Protein AF-A0A7C6UJR3-F1 (afdb_monomer_lite)

Foldseek 3Di:
DDVVVVVVVVVQCPPPVNVVVVVVVVVVVVVVVVVVVVLLVQLLVLLVVLLVVCVVCVVVVVDDDCSSLVVSLVSSQVSSCVVVVDGDDPVSSVSSSVNSVVNVVVVVVVVVD

pLDDT: mean 85.76, std 8.6, range [50.41, 96.19]

Secondary structure (DSSP, 8-state):
--HHHHHHHHHHHTSHHHHHHHHHHHHHHHHHHHHHHHHHHHHHHHHHHHHHHHHHHTTTTT--THHHHHHHHHHHHHHHHHHHSS---HHHHHHHHHHHHHHHHHHHHHTT-

Radius of gyration: 22.87 Å; chains: 1; bounding box: 40×35×64 Å

Structure (mmCIF, N/CA/C/O backbone):
data_AF-A0A7C6UJR3-F1
#
_entry.id   AF-A0A7C6UJR3-F1
#
loop_
_atom_site.group_PDB
_atom_site.id
_atom_site.type_symbol
_atom_site.label_atom_id
_atom_site.label_alt_id
_atom_site.label_comp_id
_atom_site.label_asym_id
_atom_site.label_entity_id
_atom_site.label_seq_id
_atom_site.pdbx_PDB_ins_code
_atom_site.Cartn_x
_atom_site.Cartn_y
_atom_site.Cartn_z
_atom_site.occupancy
_atom_site.B_iso_or_equiv
_atom_site.auth_seq_id
_atom_site.auth_comp_id
_atom_site.auth_asym_id
_atom_site.auth_atom_id
_atom_site.pdbx_PDB_model_num
ATOM 1 N N . MET A 1 1 ? 14.199 21.456 -36.224 1.00 55.59 1 MET A N 1
ATOM 2 C CA . MET A 1 1 ? 14.756 20.084 -36.252 1.00 55.59 1 MET A CA 1
ATOM 3 C C . MET A 1 1 ? 15.203 19.808 -37.677 1.00 55.59 1 MET A C 1
ATOM 5 O O . MET A 1 1 ? 14.393 19.982 -38.576 1.00 55.59 1 MET A O 1
ATOM 9 N N . ASN A 1 2 ? 16.487 19.533 -37.910 1.00 81.12 2 ASN A N 1
ATOM 10 C CA . ASN A 1 2 ? 17.027 19.438 -39.269 1.00 81.12 2 ASN A CA 1
ATOM 11 C C . ASN A 1 2 ? 16.621 18.095 -39.910 1.00 81.12 2 ASN A C 1
ATOM 13 O O . ASN A 1 2 ? 16.676 17.061 -39.243 1.00 81.12 2 ASN A O 1
ATOM 17 N N . PHE A 1 3 ? 16.199 18.094 -41.175 1.00 81.38 3 PHE A N 1
ATOM 18 C CA . PHE A 1 3 ? 15.648 16.903 -41.844 1.00 81.38 3 PHE A CA 1
ATOM 19 C C . PHE A 1 3 ? 16.695 15.780 -41.979 1.00 81.38 3 PHE A C 1
ATOM 21 O O . PHE A 1 3 ? 16.385 14.597 -41.857 1.00 81.38 3 PHE A O 1
ATOM 28 N N . GLU A 1 4 ? 17.963 16.166 -42.124 1.00 83.12 4 GLU A N 1
ATOM 29 C CA . GLU A 1 4 ? 19.114 15.257 -42.143 1.00 83.12 4 GLU A CA 1
ATOM 30 C C . GLU A 1 4 ? 19.353 14.573 -40.789 1.00 83.12 4 GLU A C 1
ATOM 32 O O . GLU A 1 4 ? 19.657 13.383 -40.732 1.00 83.12 4 GLU A O 1
ATOM 37 N N . TRP A 1 5 ? 19.107 15.282 -39.685 1.00 80.44 5 TRP A N 1
ATOM 38 C CA . TRP A 1 5 ? 19.167 14.703 -38.341 1.00 80.44 5 TRP A CA 1
ATOM 39 C C . TRP A 1 5 ? 18.064 13.662 -38.113 1.00 80.44 5 TRP A C 1
ATOM 41 O O . TRP A 1 5 ? 18.315 12.619 -37.518 1.00 80.44 5 TRP A O 1
ATOM 51 N N . LEU A 1 6 ? 16.858 13.909 -38.631 1.00 77.38 6 LEU A N 1
ATOM 52 C CA . LEU A 1 6 ? 15.736 12.965 -38.585 1.00 77.38 6 LEU A CA 1
ATOM 53 C C . LEU A 1 6 ? 16.022 11.684 -39.379 1.00 77.38 6 LEU A C 1
ATOM 55 O O . LEU A 1 6 ? 15.773 10.592 -38.875 1.00 77.38 6 LEU A O 1
ATOM 59 N N . LYS A 1 7 ? 16.585 11.801 -40.590 1.00 78.44 7 LYS A N 1
ATOM 60 C CA . LYS A 1 7 ? 17.001 10.642 -41.400 1.00 78.44 7 LYS A CA 1
ATOM 61 C C . LYS A 1 7 ? 18.119 9.848 -40.733 1.00 78.44 7 LYS A C 1
ATOM 63 O O . LYS A 1 7 ? 18.089 8.621 -40.765 1.00 78.44 7 LYS A O 1
ATOM 68 N N . PHE A 1 8 ? 19.090 10.535 -40.131 1.00 79.00 8 PHE A N 1
ATOM 69 C CA . PHE A 1 8 ? 20.176 9.894 -39.396 1.00 79.00 8 PHE A CA 1
ATOM 70 C C . PHE A 1 8 ? 19.642 9.103 -38.200 1.00 79.00 8 PHE A C 1
ATOM 72 O O . PHE A 1 8 ? 19.924 7.915 -38.080 1.00 79.00 8 PHE A O 1
ATOM 79 N N . ILE A 1 9 ? 18.799 9.730 -37.376 1.00 77.31 9 ILE A N 1
ATOM 80 C CA . ILE A 1 9 ? 18.146 9.077 -36.239 1.00 77.31 9 ILE A CA 1
ATOM 81 C C . ILE A 1 9 ? 17.309 7.888 -36.723 1.00 77.31 9 ILE A C 1
ATOM 83 O O . ILE A 1 9 ? 17.508 6.785 -36.232 1.00 77.31 9 ILE A O 1
ATOM 87 N N . ALA A 1 10 ? 16.457 8.056 -37.738 1.00 75.50 10 ALA A N 1
ATOM 88 C CA . ALA A 1 10 ? 15.680 6.952 -38.298 1.00 75.50 10 ALA A CA 1
ATOM 89 C C . ALA A 1 10 ? 16.586 5.792 -38.741 1.00 75.50 10 ALA A C 1
ATOM 91 O O . ALA A 1 10 ? 16.368 4.657 -38.338 1.00 75.50 10 ALA A O 1
ATOM 92 N N . LYS A 1 11 ? 17.664 6.061 -39.480 1.00 78.50 11 LYS A N 1
ATOM 93 C CA . LYS A 1 11 ? 18.601 5.024 -39.938 1.00 78.50 11 LYS A CA 1
ATOM 94 C C . LYS A 1 11 ? 19.306 4.297 -38.785 1.00 78.50 11 LYS A C 1
ATOM 96 O O . LYS A 1 11 ? 19.560 3.103 -38.897 1.00 78.50 11 LYS A O 1
ATOM 101 N N . VAL A 1 12 ? 19.605 4.999 -37.692 1.00 72.56 12 VAL A N 1
ATOM 102 C CA . VAL A 1 12 ? 20.215 4.412 -36.490 1.00 72.56 12 VAL A CA 1
ATOM 103 C C . VAL A 1 12 ? 19.209 3.553 -35.730 1.00 72.56 12 VAL A C 1
ATOM 105 O O . VAL A 1 12 ? 19.535 2.421 -35.392 1.00 72.56 12 VAL A O 1
ATOM 108 N N . ILE A 1 13 ? 17.989 4.046 -35.497 1.00 69.88 13 ILE A N 1
ATOM 109 C CA . ILE A 1 13 ? 16.983 3.297 -34.733 1.00 69.88 13 ILE A CA 1
ATOM 110 C C . ILE A 1 13 ? 16.441 2.115 -35.540 1.00 69.88 13 ILE A C 1
ATOM 112 O O . ILE A 1 13 ? 16.044 1.148 -34.921 1.00 69.88 13 ILE A O 1
ATOM 116 N N . THR A 1 14 ? 16.438 2.169 -36.881 1.00 73.44 14 THR A N 1
ATOM 117 C CA . THR A 1 14 ? 15.966 1.070 -37.758 1.00 73.44 14 THR A CA 1
ATOM 118 C C . THR A 1 14 ? 17.069 0.051 -38.086 1.00 73.44 14 THR A C 1
ATOM 120 O O . THR A 1 14 ? 16.822 -0.912 -38.806 1.00 73.44 14 THR A O 1
ATOM 123 N N . ASN A 1 15 ? 18.297 0.248 -37.593 1.00 81.44 15 ASN A N 1
ATOM 124 C CA . ASN A 1 15 ? 19.347 -0.762 -37.691 1.00 81.44 15 ASN A CA 1
ATOM 125 C C . ASN A 1 15 ? 18.992 -1.934 -36.768 1.00 81.44 15 ASN A C 1
ATOM 127 O O . ASN A 1 15 ? 18.730 -1.716 -35.591 1.00 81.44 15 ASN A O 1
ATOM 131 N N . GLU A 1 16 ? 19.004 -3.161 -37.281 1.00 69.38 16 GLU A N 1
ATOM 132 C CA . GLU A 1 16 ? 18.611 -4.373 -36.550 1.00 69.38 16 GLU A CA 1
ATOM 133 C C . GLU A 1 16 ? 19.384 -4.549 -35.227 1.00 69.38 16 GLU A C 1
ATOM 135 O O . GLU A 1 16 ? 18.780 -4.810 -34.187 1.00 69.38 16 GLU A O 1
ATOM 140 N N . ALA A 1 17 ? 20.685 -4.228 -35.221 1.00 78.50 17 ALA A N 1
ATOM 141 C CA . ALA A 1 17 ? 21.541 -4.285 -34.033 1.00 78.50 17 ALA A CA 1
ATOM 142 C C . ALA A 1 17 ? 21.182 -3.251 -32.944 1.00 78.50 17 ALA A C 1
ATOM 144 O O . ALA A 1 17 ? 21.639 -3.365 -31.807 1.00 78.50 17 ALA A O 1
ATOM 145 N N . VAL A 1 18 ? 20.389 -2.229 -33.281 1.00 77.94 18 VAL A N 1
ATOM 146 C CA . VAL A 1 18 ? 19.907 -1.188 -32.358 1.00 77.94 18 VAL A CA 1
ATOM 147 C C . VAL A 1 18 ? 18.415 -1.372 -32.059 1.00 77.94 18 VAL A C 1
ATOM 149 O O . VAL A 1 18 ? 18.016 -1.214 -30.910 1.00 77.94 18 VAL A O 1
ATOM 152 N N . MET A 1 19 ? 17.602 -1.756 -33.049 1.00 79.25 19 MET A N 1
ATOM 153 C CA . MET A 1 19 ? 16.168 -2.058 -32.918 1.00 79.25 19 MET A CA 1
ATOM 154 C C . MET A 1 19 ? 15.906 -3.083 -31.821 1.00 79.25 19 MET A C 1
ATOM 156 O O . MET A 1 19 ? 15.127 -2.821 -30.908 1.00 79.25 19 MET A O 1
ATOM 160 N N . GLU A 1 20 ? 16.543 -4.252 -31.909 1.00 74.75 20 GLU A N 1
ATOM 161 C CA . GLU A 1 20 ? 16.284 -5.368 -31.000 1.00 74.75 20 GLU A CA 1
ATOM 162 C C . GLU A 1 20 ? 16.540 -5.017 -29.525 1.00 74.75 20 GLU A C 1
ATOM 164 O O . GLU A 1 20 ? 15.618 -5.170 -28.712 1.00 74.75 20 GLU A O 1
ATOM 169 N N . PRO A 1 21 ? 17.719 -4.483 -29.134 1.00 82.88 21 PRO A N 1
ATOM 170 C CA . PRO A 1 21 ? 17.942 -4.096 -27.744 1.00 82.88 21 PRO A CA 1
ATOM 171 C C . PRO A 1 21 ? 17.026 -2.947 -27.311 1.00 82.88 21 PRO A C 1
ATOM 173 O O . PRO A 1 21 ? 16.606 -2.899 -26.155 1.00 82.88 21 PRO A O 1
ATOM 176 N N . LEU A 1 22 ? 16.663 -2.037 -28.216 1.00 81.12 22 LEU A N 1
ATOM 177 C CA . LEU A 1 22 ? 15.803 -0.898 -27.898 1.00 81.12 22 LEU A CA 1
ATOM 178 C C . LEU A 1 22 ? 14.348 -1.330 -27.657 1.00 81.12 22 LEU A C 1
ATOM 180 O O . LEU A 1 22 ? 13.723 -0.869 -26.701 1.00 81.12 22 LEU A O 1
ATOM 184 N N . ILE A 1 23 ? 13.834 -2.285 -28.438 1.00 82.19 23 ILE A N 1
ATOM 185 C CA . ILE A 1 23 ? 12.538 -2.936 -28.199 1.00 82.19 23 ILE A CA 1
ATOM 186 C C . ILE A 1 23 ? 12.560 -3.677 -26.858 1.00 82.19 23 ILE A C 1
ATOM 188 O O . ILE A 1 23 ? 11.633 -3.519 -26.063 1.00 82.19 23 ILE A O 1
ATOM 192 N N . ALA A 1 24 ? 13.622 -4.432 -26.563 1.00 83.44 24 ALA A N 1
ATOM 193 C CA . ALA A 1 24 ? 13.755 -5.140 -25.291 1.00 83.44 24 ALA A CA 1
ATOM 194 C C . ALA A 1 24 ? 13.745 -4.179 -24.086 1.00 83.44 24 ALA A C 1
ATOM 196 O O . ALA A 1 24 ? 13.052 -4.432 -23.097 1.00 83.44 24 ALA A O 1
ATOM 197 N N . VAL A 1 25 ? 14.444 -3.043 -24.183 1.00 85.12 25 VAL A N 1
ATOM 198 C CA . VAL A 1 25 ? 14.434 -1.990 -23.154 1.00 85.12 25 VAL A CA 1
ATOM 199 C C . VAL A 1 25 ? 13.039 -1.389 -22.990 1.00 85.12 25 VAL A C 1
ATOM 201 O O . VAL A 1 25 ? 12.564 -1.265 -21.860 1.00 85.12 25 VAL A O 1
ATOM 204 N N . LEU A 1 26 ? 12.354 -1.051 -24.086 1.00 82.81 26 LEU A N 1
ATOM 205 C CA . LEU A 1 26 ? 11.007 -0.475 -24.039 1.00 82.81 26 LEU A CA 1
ATOM 206 C C . LEU A 1 26 ? 9.985 -1.446 -23.438 1.00 82.81 26 LEU A C 1
ATOM 208 O O . LEU A 1 26 ? 9.190 -1.046 -22.587 1.00 82.81 26 LEU A O 1
ATOM 212 N N . LEU A 1 27 ? 10.028 -2.723 -23.824 1.00 81.94 27 LEU A N 1
ATOM 213 C CA . LEU A 1 27 ? 9.161 -3.761 -23.265 1.00 81.94 27 LEU A CA 1
ATOM 214 C C . LEU A 1 27 ? 9.458 -3.993 -21.782 1.00 81.94 27 LEU A C 1
ATOM 216 O O . LEU A 1 27 ? 8.538 -3.981 -20.963 1.00 81.94 27 LEU A O 1
ATOM 220 N N . GLY A 1 28 ? 10.733 -4.136 -21.411 1.00 81.62 28 GLY A N 1
ATOM 221 C CA . GLY A 1 28 ? 11.143 -4.305 -20.017 1.00 81.62 28 GLY A CA 1
ATOM 222 C C . GLY A 1 28 ? 10.728 -3.119 -19.143 1.00 81.62 28 GLY A C 1
ATOM 223 O O . GLY A 1 28 ? 10.222 -3.297 -18.031 1.00 81.62 28 GLY A O 1
ATOM 224 N N . TYR A 1 29 ? 10.871 -1.898 -19.656 1.00 82.62 29 TYR A N 1
ATOM 225 C CA . TYR A 1 29 ? 10.426 -0.684 -18.981 1.00 82.62 29 TYR A CA 1
ATOM 226 C C . TYR A 1 29 ? 8.896 -0.624 -18.853 1.00 82.62 29 TYR A C 1
ATOM 228 O O . TYR A 1 29 ? 8.380 -0.372 -17.760 1.00 82.62 29 TYR A O 1
ATOM 236 N N . GLY A 1 30 ? 8.164 -0.928 -19.929 1.00 72.75 30 GLY A N 1
ATOM 237 C CA . GLY A 1 30 ? 6.701 -0.953 -19.948 1.00 72.75 30 GLY A CA 1
ATOM 238 C C . GLY A 1 30 ? 6.109 -1.961 -18.960 1.00 72.75 30 GLY A C 1
ATOM 239 O O . GLY A 1 30 ? 5.225 -1.611 -18.175 1.00 72.75 30 GLY A O 1
ATOM 240 N N . ILE A 1 31 ? 6.651 -3.183 -18.919 1.00 77.69 31 ILE A N 1
ATOM 241 C CA . ILE A 1 31 ? 6.257 -4.226 -17.958 1.00 77.69 31 ILE A CA 1
ATOM 242 C C . ILE A 1 31 ? 6.511 -3.757 -16.521 1.00 77.69 31 ILE A C 1
ATOM 244 O O . ILE A 1 31 ? 5.649 -3.916 -15.651 1.00 77.69 31 ILE A O 1
ATOM 248 N N . ASN A 1 32 ? 7.665 -3.137 -16.262 1.00 73.62 32 ASN A N 1
ATOM 249 C CA . ASN A 1 32 ? 8.009 -2.626 -14.937 1.00 73.62 32 ASN A CA 1
ATOM 250 C C . ASN A 1 32 ? 7.062 -1.515 -14.469 1.00 73.62 32 ASN A C 1
ATOM 252 O O . ASN A 1 32 ? 6.613 -1.546 -13.320 1.00 73.62 32 ASN A O 1
ATOM 256 N N . ILE A 1 33 ? 6.725 -0.558 -15.339 1.00 75.75 33 ILE A N 1
ATOM 257 C CA . ILE A 1 33 ? 5.753 0.497 -15.020 1.00 75.75 33 ILE A CA 1
ATOM 258 C C . ILE A 1 33 ? 4.379 -0.101 -14.757 1.00 75.75 33 ILE A C 1
ATOM 260 O O . ILE A 1 33 ? 3.760 0.216 -13.742 1.00 75.75 33 ILE A O 1
ATOM 264 N N . TYR A 1 34 ? 3.904 -0.981 -15.638 1.00 70.00 34 TYR A N 1
ATOM 265 C CA . TYR A 1 34 ? 2.589 -1.594 -15.490 1.00 70.00 34 TYR A CA 1
ATOM 266 C C . TYR A 1 34 ? 2.484 -2.380 -14.177 1.00 70.00 34 TYR A C 1
ATOM 268 O O . TYR A 1 34 ? 1.536 -2.206 -13.409 1.00 70.00 34 TYR A O 1
ATOM 276 N N . SER A 1 35 ? 3.509 -3.178 -13.866 1.00 71.69 35 SER A N 1
ATOM 277 C CA . SER A 1 35 ? 3.617 -3.919 -12.608 1.00 71.69 35 SER A CA 1
ATOM 278 C C . SER A 1 35 ? 3.624 -2.996 -11.385 1.00 71.69 35 SER A C 1
ATOM 280 O O . SER A 1 35 ? 2.959 -3.286 -10.387 1.00 71.69 35 SER A O 1
ATOM 282 N N . LYS A 1 36 ? 4.344 -1.867 -11.439 1.00 74.81 36 LYS A N 1
ATOM 283 C CA . LYS A 1 36 ? 4.322 -0.860 -10.367 1.00 74.81 36 LYS A CA 1
ATOM 284 C C . LYS A 1 36 ? 2.927 -0.256 -10.206 1.00 74.81 36 LYS A C 1
ATOM 286 O O . LYS A 1 36 ? 2.391 -0.284 -9.102 1.00 74.81 36 LYS A O 1
ATOM 291 N N . ASN A 1 37 ? 2.305 0.207 -11.288 1.00 82.75 37 ASN A N 1
ATOM 292 C CA . ASN A 1 37 ? 0.973 0.817 -11.250 1.00 82.75 37 ASN A CA 1
ATOM 293 C C . ASN A 1 37 ? -0.090 -0.144 -10.710 1.00 82.75 37 ASN A C 1
ATOM 295 O O . ASN A 1 37 ? -0.892 0.244 -9.860 1.00 82.75 37 ASN A O 1
ATOM 299 N N . ARG A 1 38 ? -0.065 -1.411 -11.141 1.00 85.44 38 ARG A N 1
ATOM 300 C CA . ARG A 1 38 ? -0.980 -2.439 -10.633 1.00 85.44 38 ARG A CA 1
ATOM 301 C C . ARG A 1 38 ? -0.795 -2.663 -9.134 1.00 85.44 38 ARG A C 1
ATOM 303 O O . ARG A 1 38 ? -1.783 -2.689 -8.408 1.00 85.44 38 ARG A O 1
ATOM 310 N N . ARG A 1 39 ? 0.451 -2.776 -8.661 1.00 85.19 39 ARG A N 1
ATOM 311 C CA . ARG A 1 39 ? 0.743 -2.922 -7.226 1.00 85.19 39 ARG A CA 1
ATOM 312 C C . ARG A 1 39 ? 0.233 -1.734 -6.416 1.00 85.19 39 ARG A C 1
ATOM 314 O O . ARG A 1 39 ? -0.453 -1.943 -5.424 1.00 85.19 39 ARG A O 1
ATOM 321 N N . TYR A 1 40 ? 0.497 -0.503 -6.854 1.00 86.44 40 TYR A N 1
ATOM 322 C CA . TYR A 1 40 ? 0.010 0.689 -6.152 1.00 86.44 40 TYR A CA 1
ATOM 323 C C . TYR A 1 40 ? -1.515 0.774 -6.104 1.00 86.44 40 TYR A C 1
ATOM 325 O O . TYR A 1 40 ? -2.062 1.191 -5.084 1.00 86.44 40 TYR A O 1
ATOM 333 N N . LYS A 1 41 ? -2.193 0.364 -7.181 1.00 88.75 41 LYS A N 1
ATOM 334 C CA . LYS A 1 41 ? -3.654 0.300 -7.217 1.00 88.75 41 LYS A CA 1
ATOM 335 C C . LYS A 1 41 ? -4.193 -0.727 -6.219 1.00 88.75 41 LYS A C 1
ATOM 337 O O . LYS A 1 41 ? -5.059 -0.397 -5.427 1.00 88.75 41 LYS A O 1
ATOM 342 N N . ILE A 1 42 ? -3.602 -1.919 -6.172 1.00 90.56 42 ILE A N 1
ATOM 343 C CA . ILE A 1 42 ? -3.994 -2.962 -5.213 1.00 90.56 42 ILE A CA 1
ATOM 344 C C . ILE A 1 42 ? -3.815 -2.487 -3.766 1.00 90.56 42 ILE A C 1
ATOM 346 O O . ILE A 1 42 ? -4.711 -2.663 -2.949 1.00 90.56 42 ILE A O 1
ATOM 350 N N . ILE A 1 43 ? -2.693 -1.830 -3.448 1.00 90.94 43 ILE A N 1
ATOM 351 C CA . ILE A 1 43 ? -2.478 -1.253 -2.111 1.00 90.94 43 ILE A CA 1
ATOM 352 C C . ILE A 1 43 ? -3.570 -0.231 -1.789 1.00 90.94 43 ILE A C 1
ATOM 354 O O . ILE A 1 43 ? -4.075 -0.224 -0.671 1.00 90.94 43 ILE A O 1
ATOM 358 N N . MET A 1 44 ? -3.923 0.631 -2.746 1.00 90.19 44 MET A N 1
ATOM 359 C CA . MET A 1 44 ? -4.969 1.638 -2.575 1.00 90.19 44 MET A CA 1
ATOM 360 C C . MET A 1 44 ? -6.324 1.013 -2.260 1.00 90.19 44 MET A C 1
ATOM 362 O O . MET A 1 44 ? -6.932 1.404 -1.268 1.00 90.19 44 MET A O 1
ATOM 366 N N . ASP A 1 45 ? -6.748 0.062 -3.086 1.00 91.88 45 ASP A N 1
ATOM 367 C CA . ASP A 1 45 ? -8.063 -0.567 -2.997 1.00 91.88 45 ASP A CA 1
ATOM 368 C C . ASP A 1 45 ? -8.186 -1.333 -1.667 1.00 91.88 45 ASP A C 1
ATOM 370 O O . ASP A 1 45 ? -9.058 -1.029 -0.859 1.00 91.88 45 ASP A O 1
ATOM 374 N N . ILE A 1 46 ? -7.214 -2.202 -1.354 1.00 94.19 46 ILE A N 1
ATOM 375 C CA . ILE A 1 46 ? -7.187 -2.956 -0.088 1.00 94.19 46 ILE A CA 1
ATOM 376 C C . ILE A 1 46 ? -7.174 -2.010 1.122 1.00 94.19 46 ILE A C 1
ATOM 378 O O . ILE A 1 46 ? -7.836 -2.264 2.125 1.00 94.19 46 ILE A O 1
ATOM 382 N N . SER A 1 47 ? -6.396 -0.925 1.060 1.00 93.62 47 SER A N 1
ATOM 383 C CA . SER A 1 47 ? -6.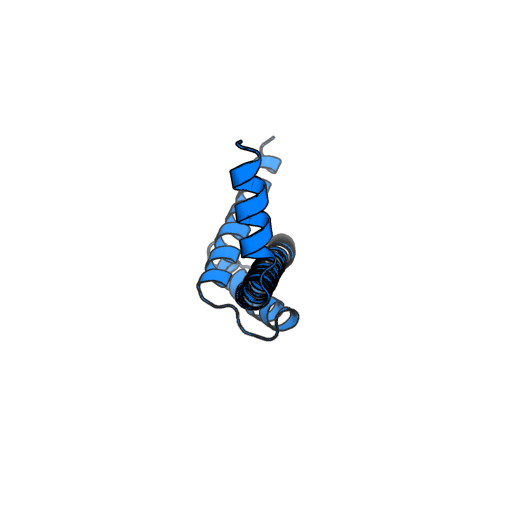282 -0.008 2.199 1.00 93.62 47 SER A CA 1
ATOM 384 C C . SER A 1 47 ? -7.593 0.726 2.476 1.00 93.62 47 SER A C 1
ATOM 386 O O . SER A 1 47 ? -7.904 0.951 3.640 1.00 93.62 47 SER A O 1
ATOM 388 N N . ALA A 1 48 ? -8.345 1.100 1.436 1.00 92.31 48 ALA A N 1
ATOM 389 C CA . ALA A 1 48 ? -9.652 1.730 1.593 1.00 92.31 48 ALA A CA 1
ATOM 390 C C . ALA A 1 48 ? -10.642 0.771 2.263 1.00 92.31 48 ALA A C 1
ATOM 392 O O . ALA A 1 48 ? -11.167 1.094 3.327 1.00 92.31 48 ALA A O 1
ATOM 393 N N . ASP A 1 49 ? -10.771 -0.440 1.718 1.00 93.81 49 ASP A N 1
ATOM 394 C CA . ASP A 1 49 ? -11.699 -1.457 2.219 1.00 93.81 49 ASP A CA 1
ATOM 395 C C . ASP A 1 49 ? -11.433 -1.805 3.693 1.00 93.81 49 ASP A C 1
ATOM 397 O O . ASP A 1 49 ? -12.354 -1.896 4.505 1.00 93.81 49 ASP A O 1
ATOM 401 N N . ILE A 1 50 ? -10.160 -1.974 4.073 1.00 94.94 50 ILE A N 1
ATOM 402 C CA . ILE A 1 50 ? -9.802 -2.331 5.453 1.00 94.94 50 ILE A CA 1
ATOM 403 C C . ILE A 1 50 ? -10.030 -1.161 6.410 1.00 94.94 50 ILE A C 1
ATOM 405 O O . ILE A 1 50 ? -10.458 -1.386 7.542 1.00 94.94 50 ILE A O 1
ATOM 409 N N . VAL A 1 51 ? -9.725 0.075 6.001 1.00 93.25 51 VAL A N 1
ATOM 410 C CA . VAL A 1 51 ? -9.974 1.249 6.852 1.00 93.25 51 VAL A CA 1
ATOM 411 C C . VAL A 1 51 ? -11.460 1.380 7.144 1.00 93.25 51 VAL A C 1
ATOM 413 O O . VAL A 1 51 ? -11.815 1.540 8.310 1.00 93.25 51 VAL A O 1
ATOM 416 N N . ASP A 1 52 ? -12.308 1.252 6.126 1.00 91.19 52 ASP A N 1
ATOM 417 C CA . ASP A 1 52 ? -13.758 1.330 6.292 1.00 91.19 52 ASP A CA 1
ATOM 418 C C . ASP A 1 52 ? -14.258 0.196 7.199 1.00 91.19 52 ASP A C 1
ATOM 420 O O . ASP A 1 52 ? -14.918 0.455 8.205 1.00 91.19 52 ASP A O 1
ATOM 424 N N . TYR A 1 53 ? -13.811 -1.041 6.957 1.00 92.62 53 TYR A N 1
ATOM 425 C CA . TYR A 1 53 ? -14.148 -2.191 7.800 1.00 92.62 53 TYR A CA 1
ATOM 426 C C . TYR A 1 53 ? -13.752 -1.995 9.273 1.00 92.62 53 TYR A C 1
ATOM 428 O O . TYR A 1 53 ? -14.523 -2.309 10.186 1.00 92.62 53 TYR A O 1
ATOM 436 N N . ILE A 1 54 ? -12.558 -1.452 9.532 1.00 90.56 54 ILE A N 1
ATOM 437 C CA . ILE A 1 54 ? -12.102 -1.158 10.895 1.00 90.56 54 ILE A CA 1
ATOM 438 C C . ILE A 1 54 ? -12.914 -0.018 11.504 1.00 90.56 54 ILE A C 1
ATOM 440 O O . ILE A 1 54 ? -13.264 -0.103 12.679 1.00 90.56 54 ILE A O 1
ATOM 444 N N . GLU A 1 55 ? -13.203 1.053 10.767 1.00 89.06 55 GLU A N 1
ATOM 445 C CA . GLU A 1 55 ? -14.006 2.170 11.274 1.00 89.06 55 GLU A CA 1
ATOM 446 C C . GLU A 1 55 ? -15.465 1.771 11.559 1.00 89.06 55 GLU A C 1
ATOM 448 O O . GLU A 1 55 ? -16.080 2.340 12.462 1.00 89.06 55 GLU A O 1
ATOM 453 N N . GLU A 1 56 ? -15.990 0.741 10.902 1.00 88.69 56 GLU A N 1
ATOM 454 C CA . GLU A 1 56 ? -17.296 0.161 11.225 1.00 88.69 56 GLU A CA 1
ATOM 455 C C . GLU A 1 56 ? -17.260 -0.687 12.509 1.00 88.69 56 GLU A C 1
ATOM 457 O O . GLU A 1 56 ? -18.118 -0.528 13.378 1.00 88.69 56 GLU A O 1
ATOM 462 N N . HIS A 1 57 ? -16.230 -1.521 12.694 1.00 92.00 57 HIS A N 1
ATOM 463 C CA . HIS A 1 57 ? -16.236 -2.569 13.729 1.00 92.00 57 HIS A CA 1
ATOM 464 C C . HIS A 1 57 ? -15.358 -2.279 14.959 1.00 92.00 57 HIS A C 1
ATOM 466 O O . HIS A 1 57 ? -15.430 -2.993 15.961 1.00 92.00 57 HIS A O 1
ATOM 472 N N . TYR A 1 58 ? -14.529 -1.226 14.955 1.00 88.06 58 TYR A N 1
ATOM 473 C CA . TYR A 1 58 ? -13.561 -0.994 16.043 1.00 88.06 58 TYR A CA 1
ATOM 474 C C . TYR A 1 58 ? -14.198 -0.879 17.433 1.00 88.06 58 TYR A C 1
ATOM 476 O O . TYR A 1 58 ? -13.560 -1.224 18.428 1.00 88.06 58 TYR A O 1
ATOM 484 N N . LYS A 1 59 ? -15.432 -0.360 17.514 1.00 87.56 59 LYS A N 1
ATOM 485 C CA . LYS A 1 59 ? -16.157 -0.204 18.783 1.00 87.56 59 LYS A CA 1
ATOM 486 C C . LYS A 1 59 ? -16.518 -1.560 19.376 1.00 87.56 59 LYS A C 1
ATOM 488 O O . LYS A 1 59 ? -16.370 -1.739 20.580 1.00 87.56 59 LYS A O 1
ATOM 493 N N . GLU A 1 60 ? -16.937 -2.494 18.531 1.00 90.25 60 GLU A N 1
ATOM 494 C CA . GLU A 1 60 ? -17.317 -3.854 18.916 1.00 90.25 60 GLU A CA 1
ATOM 495 C C . GLU A 1 60 ? -16.100 -4.656 19.372 1.00 90.25 60 GLU A C 1
ATOM 497 O O . GLU A 1 60 ? -16.158 -5.381 20.360 1.00 90.25 60 GLU A O 1
ATOM 502 N N . TRP A 1 61 ? -14.959 -4.462 18.709 1.00 88.75 61 TRP A N 1
ATOM 503 C CA . TRP A 1 61 ? -13.697 -5.090 19.103 1.00 88.75 61 TRP A CA 1
ATOM 504 C C . TRP A 1 61 ? -13.008 -4.402 20.287 1.00 88.75 61 TRP A C 1
ATOM 506 O O . TRP A 1 61 ? -11.973 -4.875 20.751 1.00 88.75 61 TRP A O 1
ATOM 516 N N . GLY A 1 62 ? -13.528 -3.265 20.755 1.00 89.94 62 GLY A N 1
ATOM 517 C CA . GLY A 1 62 ? -12.934 -2.492 21.846 1.00 89.94 62 GLY A CA 1
ATOM 518 C C . GLY A 1 62 ? -11.569 -1.873 21.519 1.00 89.94 62 GLY A C 1
ATOM 519 O O . GLY A 1 62 ? -10.869 -1.434 22.432 1.00 89.94 62 GLY A O 1
ATOM 520 N N . ILE A 1 63 ? -11.174 -1.803 20.241 1.00 88.75 63 ILE A N 1
ATOM 521 C CA . ILE A 1 63 ? -9.861 -1.287 19.829 1.00 88.75 63 ILE A CA 1
ATOM 522 C C . ILE A 1 63 ? -9.900 0.226 19.582 1.00 88.75 63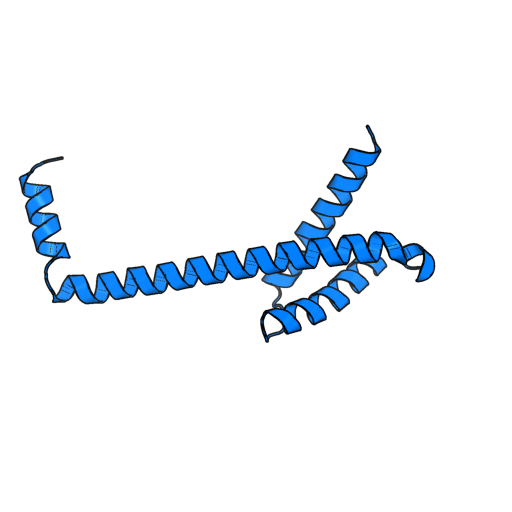 ILE A C 1
ATOM 524 O O . ILE A 1 63 ? -10.847 0.774 19.014 1.00 88.75 63 ILE A O 1
ATOM 528 N N . LYS A 1 64 ? -8.850 0.936 20.006 1.00 86.81 64 LYS A N 1
ATOM 529 C CA . LYS A 1 64 ? -8.732 2.399 19.877 1.00 86.81 64 LYS A CA 1
ATOM 530 C C . LYS A 1 64 ? -7.301 2.808 19.538 1.00 86.81 64 LYS A C 1
ATOM 532 O O . LYS A 1 64 ? -6.356 2.078 19.820 1.00 86.81 64 LYS A O 1
ATOM 537 N N . GLY A 1 65 ? -7.147 4.006 18.974 1.00 83.12 65 GLY A N 1
ATOM 538 C CA . GLY A 1 65 ? -5.835 4.612 18.733 1.00 83.12 65 GLY A CA 1
ATOM 539 C C . GLY A 1 65 ? -4.920 3.730 17.879 1.00 83.12 65 GLY A C 1
ATOM 540 O O . GLY A 1 65 ? -5.326 3.293 16.803 1.00 83.12 65 GLY A O 1
ATOM 541 N N . SER A 1 66 ? -3.707 3.464 18.373 1.00 86.25 66 SER A N 1
ATOM 542 C CA . SER A 1 66 ? -2.682 2.664 17.684 1.00 86.25 66 SER A CA 1
ATOM 543 C C . SER A 1 66 ? -3.122 1.228 17.394 1.00 86.25 66 SER A C 1
ATOM 545 O O . SER A 1 66 ? -2.793 0.709 16.333 1.00 86.25 66 SER A O 1
ATOM 547 N N . ALA A 1 67 ? -3.965 0.632 18.244 1.00 90.00 67 ALA A N 1
ATOM 548 C CA . ALA A 1 67 ? -4.457 -0.732 18.043 1.00 90.00 67 ALA A CA 1
ATOM 549 C C . ALA A 1 67 ? -5.277 -0.886 16.748 1.00 90.00 67 ALA A C 1
ATOM 551 O O . ALA A 1 67 ? -5.314 -1.968 16.163 1.00 90.00 67 ALA A O 1
ATOM 552 N N . LYS A 1 68 ? -5.906 0.197 16.258 1.00 90.75 68 LYS A N 1
ATOM 553 C CA . LYS A 1 68 ? -6.551 0.194 14.935 1.00 90.75 68 LYS A CA 1
ATOM 554 C C . LYS A 1 68 ? -5.530 0.019 13.814 1.00 90.75 68 LYS A C 1
ATOM 556 O O . LYS A 1 68 ? -5.792 -0.712 12.867 1.00 90.75 68 LYS A O 1
ATOM 561 N N . MET A 1 69 ? -4.377 0.676 13.925 1.00 92.00 69 MET A N 1
ATOM 562 C CA . MET A 1 69 ? -3.314 0.590 12.925 1.00 92.00 69 MET A CA 1
ATOM 563 C C . MET A 1 69 ? -2.638 -0.783 12.948 1.00 92.00 69 MET A C 1
ATOM 565 O O . MET A 1 69 ? -2.375 -1.351 11.893 1.00 92.00 69 MET A O 1
ATOM 569 N N . ASP A 1 70 ? -2.429 -1.360 14.130 1.00 93.00 70 ASP A N 1
ATOM 570 C CA . ASP A 1 70 ? -1.884 -2.717 14.247 1.00 93.00 70 ASP A CA 1
ATOM 571 C C . ASP A 1 70 ? -2.829 -3.738 13.600 1.00 93.00 70 ASP A C 1
ATOM 573 O O . ASP A 1 70 ? -2.405 -4.581 12.805 1.00 93.00 70 ASP A O 1
ATOM 577 N N . LYS A 1 71 ? -4.138 -3.595 13.852 1.00 92.94 71 LYS A N 1
ATOM 578 C CA . LYS A 1 71 ? -5.165 -4.424 13.215 1.00 92.94 71 LYS A CA 1
ATOM 579 C C . LYS A 1 71 ? -5.219 -4.219 11.703 1.00 92.94 71 LYS A C 1
ATOM 581 O O . LYS A 1 71 ? -5.331 -5.191 10.959 1.00 92.94 71 LYS A O 1
ATOM 586 N N . PHE A 1 72 ? -5.098 -2.974 11.247 1.00 95.25 72 PHE A N 1
ATOM 587 C CA . PHE A 1 72 ? -5.014 -2.636 9.830 1.00 95.25 72 PHE A CA 1
ATOM 588 C C . PHE A 1 72 ? -3.851 -3.364 9.158 1.00 95.25 72 PHE A C 1
ATOM 590 O O . PHE A 1 72 ? -4.066 -4.044 8.160 1.00 95.25 72 PHE A O 1
ATOM 597 N N . LEU A 1 73 ? -2.642 -3.292 9.720 1.00 95.31 73 LEU A N 1
ATOM 598 C CA . LEU A 1 73 ? -1.457 -3.934 9.143 1.00 95.31 73 LEU A CA 1
ATOM 599 C C . LEU A 1 73 ? -1.567 -5.464 9.139 1.00 95.31 73 LEU A C 1
ATOM 601 O O . LEU A 1 73 ? -1.125 -6.111 8.184 1.00 95.31 73 LEU A O 1
ATOM 605 N N . GLU A 1 74 ? -2.192 -6.044 10.167 1.00 94.94 74 GLU A N 1
ATOM 606 C CA . GLU A 1 74 ? -2.474 -7.479 10.239 1.00 94.94 74 GLU A CA 1
ATOM 607 C C . GLU A 1 74 ? -3.387 -7.931 9.086 1.00 94.94 74 GLU A C 1
ATOM 609 O O . GLU A 1 74 ? -3.055 -8.868 8.352 1.00 94.94 74 GLU A O 1
ATOM 614 N N . ILE A 1 75 ? -4.530 -7.260 8.906 1.00 95.38 75 ILE A N 1
ATOM 615 C CA . ILE A 1 75 ? -5.508 -7.594 7.859 1.00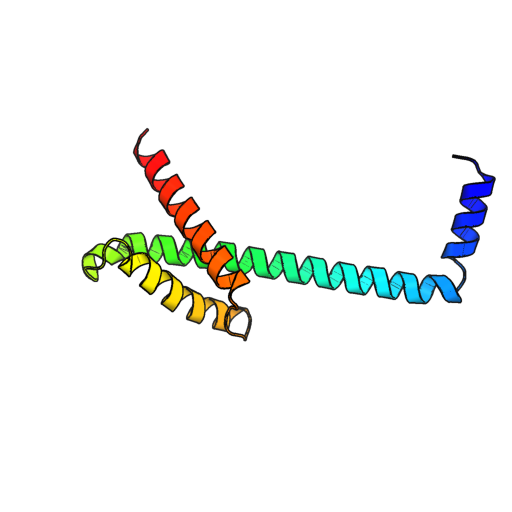 95.38 75 ILE A CA 1
ATOM 616 C C . ILE A 1 75 ? -4.920 -7.285 6.478 1.00 95.38 75 ILE A C 1
ATOM 618 O O . ILE A 1 75 ? -5.006 -8.111 5.570 1.00 95.38 75 ILE A O 1
ATOM 622 N N . PHE A 1 76 ? -4.238 -6.148 6.337 1.00 96.19 76 PHE A N 1
ATOM 623 C CA . PHE A 1 76 ? -3.605 -5.730 5.090 1.00 96.19 76 PHE A CA 1
ATOM 624 C C . PHE A 1 76 ? -2.591 -6.762 4.614 1.00 96.19 76 PHE A C 1
ATOM 626 O O . PHE A 1 76 ? -2.596 -7.140 3.446 1.00 96.19 76 PHE A O 1
ATOM 633 N N . SER A 1 77 ? -1.760 -7.287 5.515 1.00 95.88 77 SER A N 1
ATOM 634 C CA . SER A 1 77 ? -0.765 -8.302 5.160 1.00 95.88 77 SER A CA 1
ATOM 635 C C . SER A 1 77 ? -1.404 -9.592 4.638 1.00 95.88 77 SER A C 1
ATOM 637 O O . SER A 1 77 ? -0.872 -10.212 3.713 1.00 95.88 77 SER A O 1
ATOM 639 N N . LYS A 1 78 ? -2.558 -9.983 5.194 1.00 96.19 78 LYS A N 1
ATOM 640 C CA . LYS A 1 78 ? -3.329 -11.154 4.752 1.00 96.19 78 LYS A CA 1
ATOM 641 C C . LYS A 1 78 ? -3.947 -10.926 3.370 1.00 96.19 78 LYS A C 1
ATOM 643 O O . LYS A 1 78 ? -3.725 -11.738 2.470 1.00 96.19 78 LYS A O 1
ATOM 648 N N . GLU A 1 79 ? -4.646 -9.810 3.175 1.00 94.25 79 GLU A N 1
ATOM 649 C CA . GLU A 1 79 ? -5.310 -9.496 1.902 1.00 94.25 79 GLU A CA 1
ATOM 650 C C . GLU A 1 79 ? -4.310 -9.199 0.778 1.00 94.25 79 GLU A C 1
ATOM 652 O O . GLU A 1 79 ? -4.456 -9.693 -0.342 1.00 94.25 79 GLU A O 1
ATOM 657 N N . TYR A 1 80 ? -3.221 -8.487 1.075 1.00 94.44 80 TYR A N 1
ATOM 658 C CA . TYR A 1 80 ? -2.151 -8.239 0.111 1.00 94.44 80 TYR A CA 1
ATOM 659 C C . TYR A 1 80 ? -1.523 -9.552 -0.366 1.00 94.44 80 TYR A C 1
ATOM 661 O O . TYR A 1 80 ? -1.35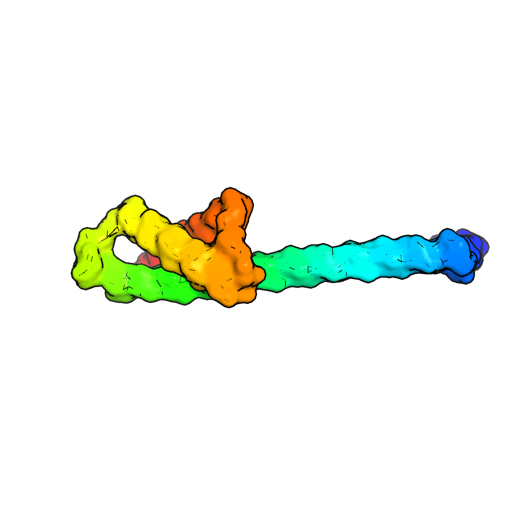8 -9.763 -1.570 1.00 94.44 80 TYR A O 1
ATOM 669 N N . LYS A 1 81 ? -1.231 -10.478 0.559 1.00 94.56 81 LYS A N 1
ATOM 670 C CA . LYS A 1 81 ? -0.696 -11.800 0.207 1.00 94.56 81 LYS A CA 1
ATOM 671 C C . LYS A 1 81 ? -1.666 -12.596 -0.659 1.00 94.56 81 LYS A C 1
ATOM 673 O O . LYS A 1 81 ? -1.219 -13.256 -1.594 1.00 94.56 81 LYS A O 1
ATOM 678 N N . LYS A 1 82 ? -2.970 -12.511 -0.393 1.00 94.44 82 LYS A N 1
ATOM 679 C CA . LYS A 1 82 ? -4.010 -13.166 -1.196 1.00 94.44 82 LYS A CA 1
ATOM 680 C C . LYS A 1 82 ? -4.066 -12.627 -2.629 1.00 94.44 82 LYS A C 1
ATOM 682 O O . LYS A 1 82 ? -4.201 -13.419 -3.555 1.00 94.44 82 LYS A O 1
ATOM 687 N N . GLN A 1 83 ? -3.926 -11.314 -2.829 1.00 90.56 83 GLN A N 1
ATOM 688 C CA . GLN A 1 83 ? -4.004 -10.709 -4.166 1.00 90.56 83 GLN A CA 1
ATOM 689 C C . GLN A 1 83 ? -2.695 -10.772 -4.969 1.00 90.56 83 GLN A C 1
ATOM 691 O O . GLN A 1 83 ? -2.721 -10.909 -6.192 1.00 90.56 83 GLN A O 1
ATOM 696 N N . ILE A 1 84 ? -1.547 -10.639 -4.301 1.00 89.19 84 ILE A N 1
ATOM 697 C CA . ILE A 1 84 ? -0.230 -10.522 -4.947 1.00 89.19 84 ILE A CA 1
ATOM 698 C C . ILE A 1 84 ? 0.547 -11.847 -4.924 1.00 89.19 84 ILE A C 1
ATOM 700 O O . ILE A 1 84 ? 1.488 -12.023 -5.695 1.00 89.19 84 ILE A O 1
ATOM 704 N N . GLY A 1 85 ? 0.176 -12.785 -4.049 1.00 92.12 85 GLY A N 1
ATOM 705 C CA . GLY A 1 85 ? 0.848 -14.079 -3.887 1.00 92.12 85 GLY A CA 1
ATOM 706 C C . GLY A 1 85 ? 2.104 -14.042 -3.006 1.00 92.12 85 GLY A C 1
ATOM 707 O O . GLY A 1 85 ? 2.709 -15.082 -2.762 1.00 92.12 85 GLY A O 1
ATOM 708 N N . ARG A 1 86 ? 2.496 -12.871 -2.484 1.00 92.62 86 ARG A N 1
ATOM 709 C CA . ARG A 1 86 ? 3.615 -12.708 -1.536 1.00 92.62 86 ARG A CA 1
ATOM 710 C C . ARG A 1 86 ? 3.267 -11.745 -0.409 1.00 92.62 86 ARG A C 1
ATOM 712 O O . ARG A 1 86 ? 2.405 -10.888 -0.571 1.00 92.62 86 ARG A O 1
ATOM 719 N N . ALA A 1 87 ? 3.974 -11.862 0.713 1.00 93.00 87 ALA A N 1
ATOM 720 C CA . ALA A 1 87 ? 3.861 -10.893 1.796 1.00 93.00 87 ALA A CA 1
ATOM 721 C C . ALA A 1 87 ? 4.282 -9.481 1.325 1.00 93.00 87 ALA A C 1
ATOM 723 O O . ALA A 1 87 ? 5.146 -9.356 0.438 1.00 93.00 87 ALA A O 1
ATOM 724 N N . PRO A 1 88 ? 3.669 -8.421 1.881 1.00 93.44 88 PRO A N 1
ATOM 725 C CA . PRO A 1 88 ? 4.125 -7.060 1.637 1.00 93.44 88 PRO A CA 1
ATOM 726 C C . PRO A 1 88 ? 5.513 -6.860 2.259 1.00 93.44 88 PRO A C 1
ATOM 728 O O . PRO A 1 88 ? 5.786 -7.346 3.355 1.00 93.44 88 PRO A O 1
ATOM 731 N N . GLY A 1 89 ? 6.397 -6.170 1.542 1.00 94.00 89 GLY A N 1
ATOM 732 C CA . GLY A 1 89 ? 7.656 -5.677 2.089 1.00 94.00 89 GLY A CA 1
ATOM 733 C C . GLY A 1 89 ? 7.458 -4.342 2.805 1.00 94.00 89 GLY A C 1
ATOM 734 O O . GLY A 1 89 ? 6.357 -3.789 2.835 1.00 94.00 89 GLY A O 1
ATOM 735 N N . GLU A 1 90 ? 8.543 -3.787 3.338 1.00 92.56 90 GLU A N 1
ATOM 736 C CA . GLU A 1 90 ? 8.510 -2.543 4.121 1.00 92.56 90 GLU A CA 1
ATOM 737 C C . GLU A 1 90 ? 7.901 -1.368 3.348 1.00 92.56 90 GLU A C 1
ATOM 739 O O . GLU A 1 90 ? 7.004 -0.700 3.853 1.00 92.56 90 GLU A O 1
ATOM 744 N N . VAL A 1 91 ? 8.294 -1.182 2.084 1.00 90.00 91 VAL A N 1
ATOM 745 C CA . VAL A 1 91 ? 7.784 -0.097 1.224 1.00 90.00 91 VAL A CA 1
ATOM 746 C C . VAL A 1 91 ? 6.271 -0.197 1.014 1.00 90.00 91 VAL A C 1
ATOM 748 O O . VAL A 1 91 ? 5.568 0.813 0.962 1.00 90.00 91 VAL A O 1
ATOM 751 N N . GLU A 1 92 ? 5.751 -1.417 0.873 1.00 92.56 92 GLU A N 1
ATOM 752 C CA . GLU A 1 92 ? 4.322 -1.643 0.659 1.00 92.56 92 GLU A CA 1
ATOM 753 C C . GLU A 1 92 ? 3.521 -1.435 1.949 1.00 92.56 92 GLU A C 1
ATOM 755 O O . GLU A 1 92 ? 2.450 -0.830 1.901 1.00 92.56 92 GLU A O 1
ATOM 760 N N . LEU A 1 93 ? 4.066 -1.855 3.096 1.00 94.56 93 LEU A N 1
ATOM 761 C CA . LEU A 1 93 ? 3.484 -1.599 4.416 1.00 94.56 93 LEU A CA 1
ATOM 762 C C . LEU A 1 93 ? 3.462 -0.104 4.752 1.00 94.56 93 LEU A C 1
ATOM 764 O O . LEU A 1 93 ? 2.444 0.411 5.213 1.00 94.56 93 LEU A O 1
ATOM 768 N N . GLU A 1 94 ? 4.554 0.610 4.488 1.00 93.12 94 GLU A N 1
ATOM 769 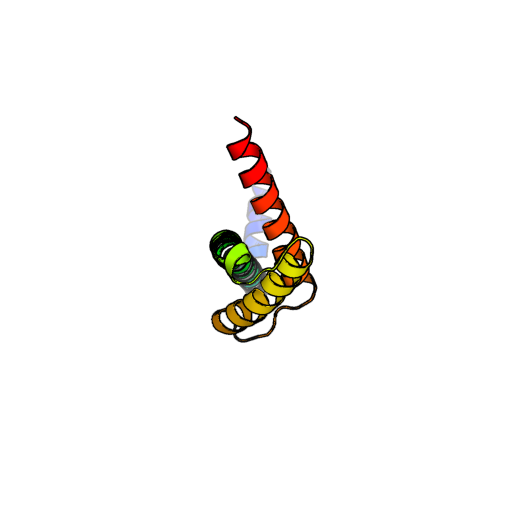C CA . GLU A 1 94 ? 4.636 2.056 4.697 1.00 93.12 94 GLU A CA 1
ATOM 770 C C . GLU A 1 94 ? 3.654 2.803 3.785 1.00 93.12 94 GLU A C 1
ATOM 772 O O . GLU A 1 94 ? 2.893 3.655 4.246 1.00 93.12 94 GLU A O 1
ATOM 777 N N . SER A 1 95 ? 3.587 2.414 2.508 1.00 92.44 95 SER A N 1
ATOM 778 C CA . SER A 1 95 ? 2.618 2.970 1.556 1.00 92.44 95 SER A CA 1
ATOM 779 C C . SER A 1 95 ? 1.173 2.766 2.024 1.00 92.44 95 SER A C 1
ATOM 781 O O . SER A 1 95 ? 0.354 3.680 1.907 1.00 92.44 95 SER A O 1
ATOM 783 N N . ALA A 1 96 ? 0.853 1.584 2.556 1.00 93.81 96 ALA A N 1
ATOM 784 C CA . ALA A 1 96 ? -0.465 1.280 3.104 1.00 93.81 96 ALA A CA 1
ATOM 785 C C . ALA A 1 96 ? -0.773 2.131 4.344 1.00 93.81 96 ALA A C 1
ATOM 787 O O . ALA A 1 96 ? -1.851 2.719 4.427 1.00 93.81 96 ALA A O 1
ATOM 788 N N . ARG A 1 97 ? 0.190 2.276 5.265 1.00 93.31 97 ARG A N 1
ATOM 789 C CA . ARG A 1 97 ? 0.053 3.111 6.470 1.00 93.31 97 ARG A CA 1
ATOM 790 C C . ARG A 1 97 ? -0.247 4.567 6.121 1.00 93.31 97 ARG A C 1
ATOM 792 O O . ARG A 1 97 ? -1.238 5.112 6.600 1.00 93.31 97 ARG A O 1
ATOM 799 N N . ILE A 1 98 ? 0.559 5.175 5.247 1.00 93.00 98 ILE A N 1
ATOM 800 C CA . ILE A 1 98 ? 0.377 6.573 4.818 1.00 93.00 98 ILE A CA 1
ATOM 801 C C . ILE A 1 98 ? -1.015 6.768 4.204 1.00 93.00 98 ILE A C 1
ATOM 803 O O . ILE A 1 98 ? -1.696 7.760 4.475 1.00 93.00 98 ILE A O 1
ATOM 807 N N . ARG A 1 99 ? -1.473 5.811 3.388 1.00 91.00 99 ARG A N 1
ATOM 808 C CA . ARG A 1 99 ? -2.809 5.868 2.784 1.00 91.00 99 ARG A CA 1
ATOM 809 C C . ARG A 1 99 ? -3.920 5.735 3.814 1.00 91.00 99 ARG A C 1
ATOM 811 O O . ARG A 1 99 ? -4.868 6.515 3.754 1.00 91.00 99 ARG A O 1
ATOM 818 N N . ALA A 1 100 ? -3.800 4.804 4.754 1.00 92.50 100 ALA A N 1
ATOM 819 C CA . ALA A 1 100 ? -4.777 4.637 5.821 1.00 92.50 100 ALA A CA 1
ATOM 820 C C . ALA A 1 100 ? -4.914 5.916 6.658 1.00 92.50 100 ALA A C 1
ATOM 822 O O . ALA A 1 100 ? -6.022 6.397 6.897 1.00 92.50 100 ALA A O 1
ATOM 823 N N . GLU A 1 101 ? -3.793 6.538 7.024 1.00 90.50 101 GLU A N 1
ATOM 824 C CA . GLU A 1 101 ? -3.793 7.815 7.737 1.00 90.50 101 GLU A CA 1
ATOM 825 C C . GLU A 1 101 ? -4.459 8.932 6.926 1.00 90.50 101 GLU A C 1
ATOM 827 O O . GLU A 1 101 ? -5.286 9.675 7.461 1.00 90.50 101 GLU A O 1
ATOM 832 N N . ALA A 1 102 ? -4.153 9.035 5.630 1.00 91.31 102 ALA A N 1
ATOM 833 C CA . ALA A 1 102 ? -4.766 10.023 4.749 1.00 91.31 102 ALA A CA 1
ATOM 834 C C . ALA A 1 102 ? -6.291 9.836 4.630 1.00 91.31 102 ALA A C 1
ATOM 836 O O . ALA A 1 102 ? -7.032 10.824 4.663 1.00 91.31 102 ALA A O 1
ATOM 837 N N . LEU A 1 103 ? -6.771 8.591 4.537 1.00 90.06 103 LEU A N 1
ATOM 838 C CA . LEU A 1 103 ? -8.200 8.262 4.491 1.00 90.06 103 LEU A CA 1
ATOM 839 C C . LEU A 1 103 ? -8.912 8.678 5.780 1.00 90.06 103 LEU A C 1
ATOM 841 O O . LEU A 1 103 ? -9.902 9.412 5.731 1.00 90.06 103 LEU A O 1
ATOM 845 N N . VAL A 1 104 ? -8.354 8.316 6.937 1.00 87.56 104 VAL A N 1
ATOM 846 C CA . VAL A 1 104 ? -8.901 8.704 8.245 1.00 87.56 104 VAL A CA 1
ATOM 847 C C . VAL A 1 104 ? -8.917 10.227 8.403 1.00 87.56 104 VAL A C 1
ATOM 849 O O . VAL A 1 104 ? -9.904 10.805 8.863 1.00 87.56 104 VAL A O 1
ATOM 852 N N . GLN A 1 105 ? -7.847 10.918 7.999 1.00 87.06 105 GLN A N 1
ATOM 853 C CA . GLN A 1 105 ? -7.804 12.381 8.037 1.00 87.06 105 GLN A CA 1
ATOM 854 C C . GLN A 1 105 ? -8.851 13.017 7.118 1.00 87.06 105 GLN A C 1
ATOM 856 O O . GLN A 1 105 ? -9.473 14.011 7.501 1.00 87.06 105 GLN A O 1
ATOM 861 N N . ARG A 1 106 ? -9.074 12.454 5.927 1.00 85.25 106 ARG A N 1
ATOM 862 C CA . ARG A 1 106 ? -10.098 12.924 4.989 1.00 85.25 106 ARG A CA 1
ATOM 863 C C . ARG A 1 106 ? -11.499 12.776 5.578 1.00 85.25 106 ARG A C 1
ATOM 865 O O . ARG A 1 106 ? -12.237 13.758 5.568 1.00 85.25 106 ARG A O 1
ATOM 872 N N . ALA A 1 107 ? -11.821 11.619 6.156 1.00 83.69 107 ALA A N 1
ATOM 873 C CA . ALA A 1 107 ? -13.104 11.371 6.817 1.00 83.69 107 ALA A CA 1
ATOM 874 C C . ALA A 1 107 ? -13.350 12.339 7.993 1.00 83.69 107 ALA A C 1
ATOM 876 O O . ALA A 1 107 ? -14.439 12.884 8.170 1.00 83.69 107 ALA A O 1
ATOM 877 N N . ARG A 1 108 ? -12.305 12.650 8.773 1.00 82.00 108 ARG A N 1
ATOM 878 C CA . ARG A 1 108 ? -12.390 13.658 9.846 1.00 82.00 108 ARG A CA 1
ATOM 879 C C . ARG A 1 108 ? -12.653 15.069 9.324 1.00 82.00 108 ARG A C 1
ATOM 881 O O . ARG A 1 108 ? -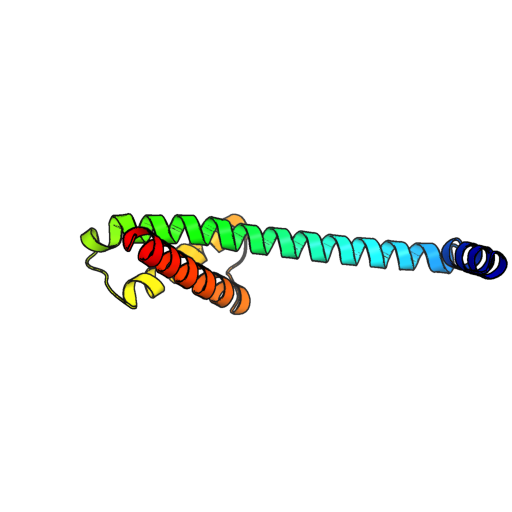13.302 15.854 10.009 1.00 82.00 108 ARG A O 1
ATOM 888 N N . ARG A 1 109 ? -12.116 15.419 8.151 1.00 82.56 109 ARG A N 1
ATOM 889 C CA . ARG A 1 109 ? -12.338 16.732 7.524 1.00 82.56 109 ARG A CA 1
ATOM 890 C C . ARG A 1 109 ? -13.727 16.839 6.901 1.00 82.56 109 ARG A C 1
ATOM 892 O O . ARG A 1 109 ? -14.310 17.913 6.982 1.00 82.56 109 ARG A O 1
ATOM 899 N N . SER A 1 110 ? -14.255 15.764 6.314 1.00 79.69 110 SER A N 1
ATOM 900 C CA . SER A 1 110 ? -15.618 15.758 5.768 1.00 79.69 110 SER A CA 1
ATOM 901 C C . SER A 1 110 ? -16.677 15.866 6.861 1.00 79.69 110 SER A C 1
ATOM 903 O O . SER A 1 110 ? -17.620 16.619 6.682 1.00 79.69 110 SER A O 1
ATOM 905 N N . ASN A 1 111 ? -16.482 15.218 8.015 1.00 72.62 111 ASN A N 1
ATOM 906 C CA . ASN A 1 111 ? -17.424 15.294 9.144 1.00 72.62 111 ASN A CA 1
ATOM 907 C C . ASN A 1 111 ? -17.397 16.628 9.916 1.00 72.62 111 ASN A C 1
ATOM 909 O O . ASN A 1 111 ? -18.183 16.807 10.840 1.00 72.62 111 ASN A O 1
ATOM 913 N N . LYS A 1 112 ? -16.461 17.538 9.609 1.00 66.06 112 LYS A N 1
ATOM 914 C CA . LYS A 1 112 ? -16.345 18.858 10.257 1.00 66.06 112 LYS A CA 1
ATOM 915 C C . LYS A 1 112 ? -17.036 19.993 9.489 1.00 66.06 112 LYS A C 1
ATOM 917 O O . LYS A 1 112 ? -17.023 21.117 9.985 1.00 66.06 112 LYS A O 1
ATOM 922 N N . LYS A 1 113 ? -17.559 19.729 8.291 1.00 50.41 113 LYS A N 1
ATOM 923 C CA . LYS A 1 113 ? -18.388 20.666 7.522 1.00 50.41 113 LYS A CA 1
ATOM 924 C C . LYS A 1 113 ? -19.855 20.336 7.725 1.00 50.41 113 LYS A C 1
ATOM 926 O O . LYS A 1 113 ? -20.640 21.303 7.707 1.00 50.41 113 LYS A O 1
#

Sequence (113 aa):
MNFEWLKFIAKVITNEAVMEPLIAVLLGYGINIYSKNRRYKIIMDISADIVDYIEEHYKEWGIKGSAKMDKFLEIFSKEYKKQIGRAPGEVELESARIRAEALVQRARRSNKK